Protein AF-A0A933AG34-F1 (afdb_monomer_lite)

Foldseek 3Di:
DVVVVVVVVVVVVVVVVVVVVVVPQPPCCVVCNPQSVNDDPVLQVVLCVVPVDGPVRDHSVSSSVSVSVVVVVVVVVVVVVVVVVVVVVVVVVVVVVVVVVVVVVVVVVVVVVVVVVVVVVVVVVVVVVVVVVVVVVVVVVVVVVVVVVVVVVD

Structure (mmCIF, N/CA/C/O backbone):
data_AF-A0A933AG34-F1
#
_entry.id   AF-A0A933AG34-F1
#
loop_
_atom_site.group_PDB
_atom_site.id
_atom_site.type_symbol
_atom_site.label_atom_id
_atom_site.label_alt_id
_atom_site.label_comp_id
_atom_site.label_asym_id
_atom_site.label_entity_id
_atom_site.label_seq_id
_atom_site.pdbx_PDB_ins_code
_atom_site.Cartn_x
_atom_site.Cartn_y
_atom_site.Cartn_z
_atom_site.occupancy
_atom_site.B_iso_or_equiv
_atom_site.auth_seq_id
_atom_site.auth_comp_id
_atom_site.auth_asym_id
_atom_site.auth_atom_id
_atom_site.pdbx_PDB_model_num
ATOM 1 N N . MET A 1 1 ? 44.428 -18.012 3.277 1.00 59.66 1 MET A N 1
ATOM 2 C CA . MET A 1 1 ? 44.130 -18.470 1.897 1.00 59.66 1 MET A CA 1
ATOM 3 C C . MET A 1 1 ? 42.634 -18.614 1.609 1.00 59.66 1 MET A C 1
ATOM 5 O O . MET A 1 1 ? 42.194 -18.076 0.605 1.00 59.66 1 MET A O 1
ATOM 9 N N . LYS A 1 2 ? 41.823 -19.241 2.480 1.00 63.69 2 LYS A N 1
ATOM 10 C CA . LYS A 1 2 ? 40.366 -19.398 2.255 1.00 63.69 2 LYS A CA 1
ATOM 11 C C . LYS A 1 2 ? 39.614 -18.065 2.075 1.00 63.69 2 LYS A C 1
ATOM 13 O O . LYS A 1 2 ? 38.819 -17.939 1.156 1.00 63.69 2 LYS A O 1
ATOM 18 N N . ASN A 1 3 ? 39.934 -17.042 2.871 1.00 70.50 3 ASN A N 1
ATOM 19 C CA . ASN A 1 3 ? 39.249 -15.740 2.799 1.00 70.50 3 ASN A CA 1
ATOM 20 C C . ASN A 1 3 ? 39.530 -14.973 1.495 1.00 70.50 3 ASN A C 1
ATOM 22 O O . ASN A 1 3 ? 38.641 -14.299 0.991 1.00 70.50 3 ASN A O 1
ATOM 26 N N . MET A 1 4 ? 40.723 -15.120 0.907 1.00 75.81 4 MET A N 1
ATOM 27 C CA . MET A 1 4 ? 41.023 -14.516 -0.398 1.00 75.81 4 MET A CA 1
ATOM 28 C C . MET A 1 4 ? 40.289 -15.221 -1.543 1.00 75.81 4 MET A C 1
ATOM 30 O O . MET A 1 4 ? 39.854 -14.554 -2.475 1.00 75.81 4 MET A O 1
ATOM 34 N N . LEU A 1 5 ? 40.079 -16.539 -1.444 1.00 83.56 5 LEU A N 1
ATOM 35 C CA . LEU A 1 5 ? 39.285 -17.291 -2.417 1.00 83.56 5 LEU A CA 1
ATOM 36 C C . LEU A 1 5 ? 37.819 -16.823 -2.424 1.00 83.56 5 LEU A C 1
ATOM 38 O O . LEU A 1 5 ? 37.251 -16.625 -3.491 1.00 83.56 5 LEU A O 1
ATOM 42 N N . TYR A 1 6 ? 37.222 -16.586 -1.249 1.00 84.44 6 TYR A N 1
ATOM 43 C CA . TYR A 1 6 ? 35.843 -16.087 -1.156 1.00 84.44 6 TYR A CA 1
ATOM 44 C C . TYR A 1 6 ? 35.681 -14.676 -1.722 1.00 84.44 6 TYR A C 1
ATOM 46 O O . TYR A 1 6 ? 34.717 -14.421 -2.437 1.00 84.44 6 TYR A O 1
ATOM 54 N N . VAL A 1 7 ? 36.633 -13.777 -1.454 1.00 84.19 7 VAL A N 1
ATOM 55 C CA . VAL A 1 7 ? 36.620 -12.425 -2.032 1.00 84.19 7 VAL A CA 1
ATOM 56 C C . VAL A 1 7 ? 36.747 -12.493 -3.556 1.00 84.19 7 VAL A C 1
ATOM 58 O O . VAL A 1 7 ? 35.998 -11.824 -4.260 1.00 84.19 7 VAL A O 1
ATOM 61 N N . PHE A 1 8 ? 37.625 -13.354 -4.077 1.00 87.00 8 PHE A N 1
ATOM 62 C CA . PHE A 1 8 ? 37.793 -13.528 -5.519 1.00 87.00 8 PHE A CA 1
ATOM 63 C C . PHE A 1 8 ? 36.536 -14.104 -6.190 1.00 87.00 8 PHE A C 1
ATOM 65 O O . PHE A 1 8 ? 36.104 -13.601 -7.224 1.00 87.00 8 PHE A O 1
ATOM 72 N N . LEU A 1 9 ? 35.900 -15.108 -5.576 1.00 86.81 9 LEU A N 1
ATOM 73 C CA . LEU A 1 9 ? 34.642 -15.683 -6.064 1.00 86.81 9 LEU A CA 1
ATOM 74 C C . LEU A 1 9 ? 33.487 -14.677 -6.016 1.00 86.81 9 LEU A C 1
ATOM 76 O O . LEU A 1 9 ? 32.676 -14.644 -6.937 1.00 86.81 9 LEU A O 1
ATOM 80 N N . PHE A 1 10 ? 33.425 -13.838 -4.981 1.00 86.75 10 PHE A N 1
ATOM 81 C CA . PHE A 1 10 ? 32.414 -12.788 -4.875 1.00 86.75 10 PHE A CA 1
ATOM 82 C C . PHE A 1 10 ? 32.585 -11.728 -5.968 1.00 86.75 10 PHE A C 1
ATOM 84 O O . PHE A 1 10 ? 31.616 -11.366 -6.631 1.00 86.75 10 PHE A O 1
ATOM 91 N N . ILE A 1 11 ? 33.821 -11.281 -6.205 1.00 87.75 11 ILE A N 1
ATOM 92 C CA . ILE A 1 11 ? 34.137 -10.332 -7.278 1.00 87.75 11 ILE A CA 1
ATOM 93 C C . ILE A 1 11 ? 33.800 -10.942 -8.644 1.00 87.75 11 ILE A C 1
ATOM 95 O O . ILE A 1 11 ? 33.147 -10.295 -9.459 1.00 87.75 11 ILE A O 1
ATOM 99 N N . LEU A 1 12 ? 34.171 -12.203 -8.883 1.00 88.12 12 LEU A N 1
ATOM 100 C CA . LEU A 1 12 ? 33.858 -12.902 -10.130 1.00 88.12 12 LEU A 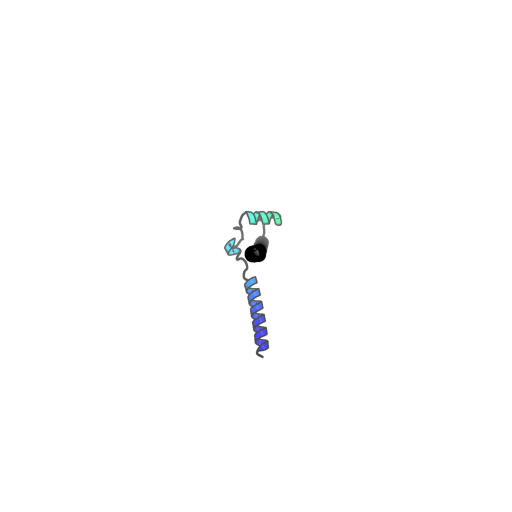CA 1
ATOM 101 C C . LEU A 1 12 ? 32.343 -13.027 -10.351 1.00 88.12 12 LEU A C 1
ATOM 103 O O . LEU A 1 12 ? 31.857 -12.745 -11.443 1.00 88.12 12 LEU A O 1
ATOM 107 N N . ALA A 1 13 ? 31.587 -13.396 -9.314 1.00 85.94 13 ALA A N 1
ATOM 108 C CA . ALA A 1 13 ? 30.131 -13.488 -9.384 1.00 85.94 13 ALA A CA 1
ATOM 109 C C . ALA A 1 13 ? 29.479 -12.123 -9.658 1.00 85.94 13 ALA A C 1
ATOM 111 O O . ALA A 1 13 ? 28.534 -12.043 -10.441 1.00 85.94 13 ALA A O 1
ATOM 112 N N . PHE A 1 14 ? 30.011 -11.054 -9.061 1.00 84.88 14 PHE A N 1
ATOM 113 C CA . PHE A 1 14 ? 29.557 -9.684 -9.288 1.00 84.88 14 PHE A CA 1
ATOM 114 C C . PHE A 1 14 ? 29.821 -9.215 -10.728 1.00 84.88 14 PHE A C 1
ATOM 116 O O . PHE A 1 14 ? 28.944 -8.635 -11.363 1.00 84.88 14 PHE A O 1
ATOM 123 N N . PHE A 1 15 ? 30.988 -9.522 -11.298 1.00 83.62 15 PHE A N 1
ATOM 124 C CA . PHE A 1 15 ? 31.250 -9.226 -12.709 1.00 83.62 15 PHE A CA 1
ATOM 125 C C . PHE A 1 15 ? 30.391 -10.077 -13.651 1.00 83.62 15 PHE A C 1
ATOM 127 O O . PHE A 1 15 ? 29.881 -9.548 -14.636 1.00 83.62 15 PHE A O 1
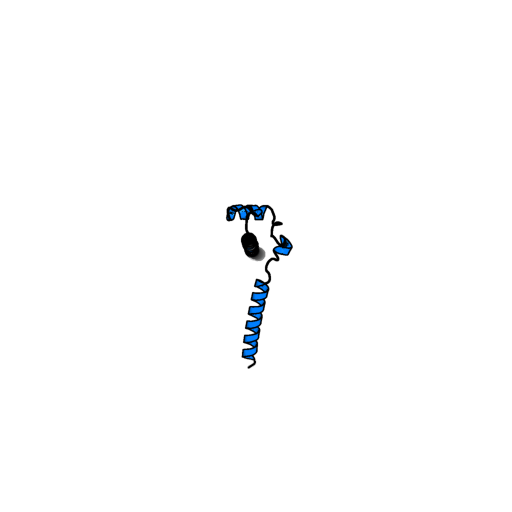ATOM 134 N N . CYS A 1 16 ? 30.161 -11.357 -13.341 1.00 81.44 16 CYS A N 1
ATOM 135 C CA . CYS A 1 16 ? 29.264 -12.211 -14.121 1.00 81.44 16 CYS A CA 1
ATOM 136 C C . CYS A 1 16 ? 27.812 -11.713 -14.100 1.00 81.44 16 CYS A C 1
ATOM 138 O O . CYS A 1 16 ? 27.147 -11.779 -15.131 1.00 81.44 16 CYS A O 1
ATOM 140 N N . SER A 1 17 ? 27.311 -11.192 -12.974 1.00 74.81 17 SER A N 1
ATOM 141 C CA . SER A 1 17 ? 25.949 -10.649 -12.902 1.00 74.81 17 SER A CA 1
ATOM 142 C C . SER A 1 17 ? 25.811 -9.326 -13.655 1.00 74.81 17 SER A C 1
ATOM 144 O O . SER A 1 17 ? 24.835 -9.152 -14.383 1.00 74.81 17 SER A O 1
ATOM 146 N N . ILE A 1 18 ? 26.810 -8.437 -13.580 1.00 76.62 18 ILE A N 1
ATOM 147 C CA . ILE A 1 18 ? 26.859 -7.218 -14.405 1.00 76.62 18 ILE A CA 1
ATOM 148 C C . ILE A 1 18 ? 26.910 -7.582 -15.889 1.00 76.62 18 ILE A C 1
ATOM 150 O O . ILE A 1 18 ? 26.192 -6.985 -16.686 1.00 76.62 18 ILE A O 1
ATOM 154 N N . PHE A 1 19 ? 27.720 -8.573 -16.271 1.00 66.31 19 PHE A N 1
ATOM 155 C CA . PHE A 1 19 ? 27.829 -9.005 -17.663 1.00 66.31 19 PHE A CA 1
ATOM 156 C C . PHE A 1 19 ? 26.543 -9.677 -18.153 1.00 66.31 19 PHE A C 1
ATOM 158 O O . PHE A 1 19 ? 26.121 -9.413 -19.271 1.00 66.31 19 PHE A O 1
ATOM 165 N N . ALA A 1 20 ? 25.874 -10.480 -17.320 1.00 65.88 20 ALA A N 1
ATOM 166 C CA . ALA A 1 20 ? 24.576 -11.074 -17.640 1.00 65.88 20 ALA A CA 1
ATOM 167 C C . ALA A 1 20 ? 23.478 -10.010 -17.803 1.00 65.88 20 ALA A C 1
ATOM 169 O O . ALA A 1 20 ? 22.675 -10.096 -18.729 1.00 65.88 20 ALA A O 1
ATOM 170 N N . PHE A 1 21 ? 23.482 -8.976 -16.959 1.00 61.50 21 PHE A N 1
ATOM 171 C CA . PHE A 1 21 ? 22.568 -7.840 -17.077 1.00 61.50 21 PHE A CA 1
ATOM 172 C C . PHE A 1 21 ? 22.880 -6.980 -18.313 1.00 61.50 21 PHE A C 1
ATOM 174 O O . PHE A 1 21 ? 21.979 -6.579 -19.041 1.00 61.50 21 PHE A O 1
ATOM 181 N N . ALA A 1 22 ? 24.162 -6.766 -18.622 1.00 59.75 22 ALA A N 1
ATOM 182 C CA . ALA A 1 22 ? 24.595 -6.083 -19.841 1.00 59.75 22 ALA A CA 1
ATOM 183 C C . ALA A 1 22 ? 24.335 -6.909 -21.117 1.00 59.75 22 ALA A C 1
ATOM 185 O O . ALA A 1 22 ? 24.170 -6.336 -22.195 1.00 59.75 22 ALA A O 1
ATOM 186 N N . ALA A 1 23 ? 24.304 -8.241 -21.000 1.00 56.56 23 ALA A N 1
ATOM 187 C CA . ALA A 1 23 ? 24.000 -9.190 -22.068 1.00 56.56 23 ALA A CA 1
ATOM 188 C C . ALA A 1 23 ? 22.494 -9.441 -22.244 1.00 56.56 23 ALA A C 1
ATOM 190 O O . ALA A 1 23 ? 22.096 -9.925 -23.302 1.00 56.56 23 ALA A O 1
ATOM 191 N N . GLN A 1 24 ? 21.642 -9.031 -21.295 1.00 57.28 24 GLN A N 1
ATOM 192 C CA . GLN A 1 24 ? 20.198 -8.837 -21.497 1.00 57.28 24 GLN A CA 1
ATOM 193 C C . GLN A 1 24 ? 19.922 -7.620 -22.399 1.00 57.28 24 GLN A C 1
ATOM 195 O O . GLN A 1 24 ? 19.030 -6.807 -22.156 1.00 57.28 24 GLN A O 1
ATOM 200 N N . ARG A 1 25 ? 20.686 -7.483 -23.485 1.00 57.00 25 ARG A N 1
ATOM 201 C CA . ARG A 1 25 ? 20.311 -6.579 -24.558 1.00 57.00 25 ARG A CA 1
ATOM 202 C C . ARG A 1 25 ? 19.029 -7.118 -25.162 1.00 57.00 25 ARG A C 1
ATOM 204 O O . ARG A 1 25 ? 18.945 -8.298 -25.502 1.00 57.00 25 ARG A O 1
ATOM 211 N N . VAL A 1 26 ? 18.034 -6.246 -25.274 1.00 61.81 26 VAL A N 1
ATOM 212 C CA . VAL A 1 26 ? 16.861 -6.508 -26.102 1.00 61.81 26 VAL A CA 1
ATOM 213 C C . VAL A 1 26 ? 17.395 -6.936 -27.463 1.00 61.81 26 VAL A C 1
ATOM 215 O O . VAL A 1 26 ? 18.185 -6.215 -28.074 1.00 61.81 26 VAL A O 1
ATOM 218 N N . ASP A 1 27 ? 17.038 -8.141 -27.894 1.00 69.94 27 ASP A N 1
ATOM 219 C CA . ASP A 1 27 ? 17.488 -8.694 -29.166 1.00 69.94 27 ASP A CA 1
ATOM 220 C C . ASP A 1 27 ? 16.701 -8.004 -30.290 1.00 69.94 27 ASP A C 1
ATOM 222 O O . ASP A 1 27 ? 15.750 -8.538 -30.868 1.00 69.94 27 ASP A O 1
ATOM 226 N N . LEU A 1 28 ? 17.048 -6.735 -30.523 1.00 70.25 28 LEU A N 1
ATOM 227 C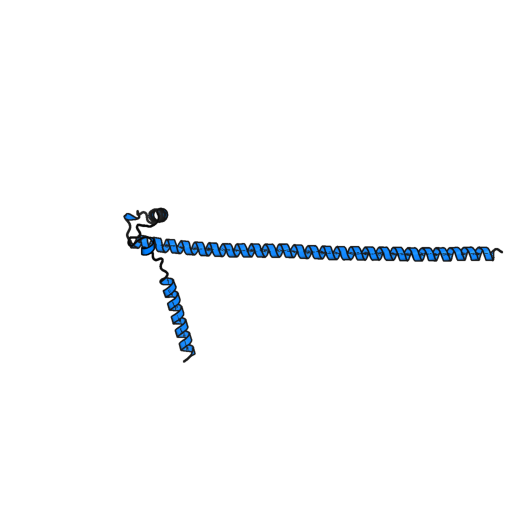 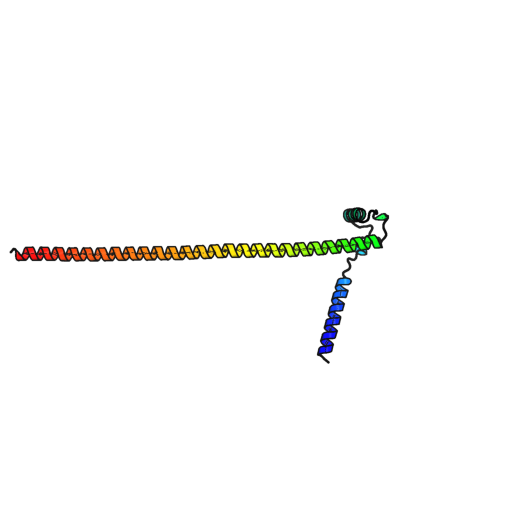CA . LEU A 1 28 ? 16.339 -5.808 -31.400 1.00 70.25 28 LEU A CA 1
ATOM 228 C C . LEU A 1 28 ? 16.267 -6.338 -32.833 1.00 70.25 28 LEU A C 1
ATOM 230 O O . LEU A 1 28 ? 15.317 -6.038 -33.551 1.00 70.25 28 LEU A O 1
ATOM 234 N N . GLU A 1 29 ? 17.235 -7.156 -33.251 1.00 72.69 29 GLU A N 1
ATOM 235 C CA . GLU A 1 29 ? 17.237 -7.783 -34.572 1.00 72.69 29 GLU A CA 1
ATOM 236 C C . GLU A 1 29 ? 16.200 -8.899 -34.695 1.00 72.69 29 GLU A C 1
ATOM 238 O O . GLU A 1 29 ? 15.590 -9.061 -35.756 1.00 72.69 29 GLU A O 1
ATOM 243 N N . LYS A 1 30 ? 15.964 -9.646 -33.613 1.00 74.94 30 LYS A N 1
ATOM 244 C CA . LYS A 1 30 ? 14.920 -10.670 -33.553 1.00 74.94 30 LYS A CA 1
ATOM 245 C C . LYS A 1 30 ? 13.526 -10.043 -33.542 1.00 74.94 30 LYS A C 1
ATOM 247 O O . LYS A 1 30 ? 12.612 -10.585 -34.160 1.00 74.94 30 LYS A O 1
ATOM 252 N N . GLU A 1 31 ? 13.376 -8.898 -32.881 1.00 73.44 31 GLU A N 1
ATOM 253 C CA . GLU A 1 31 ? 12.088 -8.216 -32.702 1.00 73.44 31 GLU A CA 1
ATOM 254 C C . GLU A 1 31 ? 11.730 -7.295 -33.886 1.00 73.44 31 GLU A C 1
ATOM 256 O O . GLU A 1 31 ? 10.607 -7.335 -34.390 1.00 73.44 31 GLU A O 1
ATOM 261 N N . HIS A 1 32 ? 12.697 -6.530 -34.410 1.00 78.06 32 HIS A N 1
ATOM 262 C CA . HIS A 1 32 ? 12.483 -5.501 -35.445 1.00 78.06 32 HIS A CA 1
ATOM 263 C C . HIS A 1 32 ? 13.184 -5.798 -36.784 1.00 78.06 32 HIS A C 1
ATOM 265 O O . HIS A 1 32 ? 13.106 -5.009 -37.733 1.00 78.06 32 HIS A O 1
ATOM 271 N N . GLY A 1 33 ? 13.825 -6.964 -36.902 1.00 76.56 33 GLY A N 1
ATOM 272 C CA . GLY A 1 33 ? 14.577 -7.399 -38.080 1.00 76.56 33 GLY A CA 1
ATOM 273 C C . GLY A 1 33 ? 15.997 -6.824 -38.141 1.00 76.56 33 GLY A C 1
ATOM 274 O O . GLY A 1 33 ? 16.300 -5.811 -37.522 1.00 76.56 33 GLY A O 1
ATOM 275 N N . LYS A 1 34 ? 16.864 -7.421 -38.974 1.00 76.38 34 LYS A N 1
ATOM 276 C CA . LYS A 1 34 ? 18.292 -7.044 -39.115 1.00 76.38 34 LYS A CA 1
ATOM 277 C C . LYS A 1 34 ? 18.552 -5.564 -39.429 1.00 76.38 34 LYS A C 1
ATOM 279 O O . LYS A 1 34 ? 19.627 -5.059 -39.154 1.00 76.38 34 LYS A O 1
ATOM 284 N N . LYS A 1 35 ? 17.590 -4.872 -40.046 1.00 76.94 35 LYS A N 1
ATOM 285 C CA . LYS A 1 35 ? 17.686 -3.437 -40.365 1.00 76.94 35 LYS A CA 1
ATOM 286 C C . LYS A 1 35 ? 16.874 -2.544 -39.424 1.00 76.94 35 LYS A C 1
ATOM 288 O O . LYS A 1 35 ? 16.946 -1.327 -39.565 1.00 76.94 35 LYS A O 1
ATOM 293 N N . LEU A 1 36 ? 16.126 -3.129 -38.484 1.00 83.31 36 LEU A N 1
ATOM 294 C CA . LEU A 1 36 ? 15.187 -2.451 -37.580 1.00 83.31 36 LEU A CA 1
ATOM 295 C C . LEU A 1 36 ? 14.004 -1.773 -38.301 1.00 83.31 36 LEU A C 1
ATOM 297 O O . LEU A 1 36 ? 13.316 -0.923 -37.744 1.00 83.31 36 LEU A O 1
ATOM 301 N N . ASP A 1 37 ? 13.730 -2.141 -39.555 1.00 81.44 37 ASP A N 1
ATOM 302 C CA . ASP A 1 37 ? 12.663 -1.532 -40.362 1.00 81.44 37 ASP A CA 1
ATOM 303 C C . ASP A 1 37 ? 11.255 -2.002 -39.952 1.00 81.44 37 ASP A C 1
ATOM 305 O O . ASP A 1 37 ? 10.264 -1.360 -40.305 1.00 81.44 37 ASP A O 1
ATOM 309 N N . LYS A 1 38 ? 11.148 -3.092 -39.174 1.00 85.44 38 LYS A N 1
ATOM 310 C CA . LYS A 1 38 ? 9.862 -3.600 -38.666 1.00 85.44 38 LYS A CA 1
ATOM 311 C C . LYS A 1 38 ? 9.382 -2.888 -37.399 1.00 85.44 38 LYS A C 1
ATOM 313 O O . LYS A 1 38 ? 8.348 -3.273 -36.857 1.00 85.44 38 LYS A O 1
ATOM 318 N N . ALA A 1 39 ? 10.083 -1.842 -36.956 1.00 86.50 39 ALA A N 1
ATOM 319 C CA . ALA A 1 39 ? 9.652 -1.043 -35.820 1.00 86.50 39 ALA A CA 1
ATOM 320 C C . ALA A 1 39 ? 8.198 -0.548 -36.003 1.00 86.50 39 ALA A C 1
ATOM 322 O O . ALA A 1 39 ? 7.815 -0.102 -37.096 1.00 86.50 39 ALA A O 1
ATOM 323 N N . PRO A 1 40 ? 7.356 -0.594 -34.957 1.00 89.69 40 PRO A N 1
ATOM 324 C CA . PRO A 1 40 ? 6.002 -0.059 -35.010 1.00 89.69 40 PRO A CA 1
ATOM 325 C C . PRO A 1 40 ? 5.970 1.409 -35.450 1.00 89.69 40 PRO A C 1
ATOM 327 O O . PRO A 1 40 ? 6.886 2.180 -35.160 1.00 89.69 40 PRO A O 1
ATOM 330 N N . PHE A 1 41 ? 4.893 1.821 -36.126 1.00 91.00 41 PHE A N 1
ATOM 331 C CA . PHE A 1 41 ? 4.743 3.195 -36.624 1.00 91.00 41 PHE A CA 1
ATOM 332 C C . PHE A 1 41 ? 4.961 4.248 -35.529 1.00 91.00 41 PHE A C 1
ATOM 334 O O . PHE A 1 41 ? 5.673 5.219 -35.756 1.00 91.00 41 PHE A O 1
ATOM 341 N N . TYR A 1 42 ? 4.431 4.031 -34.321 1.00 90.88 42 TYR A N 1
ATOM 342 C CA . TYR A 1 42 ? 4.576 4.990 -33.223 1.00 90.88 42 TYR A CA 1
ATOM 343 C C . TYR A 1 42 ? 6.041 5.218 -32.814 1.00 90.88 42 TYR A C 1
ATOM 345 O O . TYR A 1 42 ? 6.411 6.346 -32.491 1.00 90.88 42 TYR A O 1
ATOM 353 N N . MET A 1 43 ? 6.880 4.174 -32.841 1.00 90.69 43 MET A N 1
ATOM 354 C CA . MET A 1 43 ? 8.305 4.290 -32.515 1.00 90.69 43 MET A CA 1
ATOM 355 C C . MET A 1 43 ? 9.021 5.092 -33.594 1.00 90.69 43 MET A C 1
ATOM 357 O O . MET A 1 43 ? 9.790 5.995 -33.282 1.00 90.69 43 MET A O 1
ATOM 361 N N . ARG A 1 44 ? 8.710 4.810 -34.864 1.00 91.31 44 ARG A N 1
ATOM 362 C CA . ARG A 1 44 ? 9.263 5.534 -36.015 1.00 91.31 44 ARG A CA 1
ATOM 363 C C . ARG A 1 44 ? 8.852 7.004 -36.020 1.00 91.31 44 ARG A C 1
ATOM 365 O O . ARG A 1 44 ? 9.684 7.871 -36.259 1.00 91.31 44 ARG A O 1
ATOM 372 N N . TYR A 1 45 ? 7.593 7.279 -35.692 1.00 93.31 45 TYR A N 1
ATOM 373 C CA . TYR A 1 45 ? 7.060 8.630 -35.55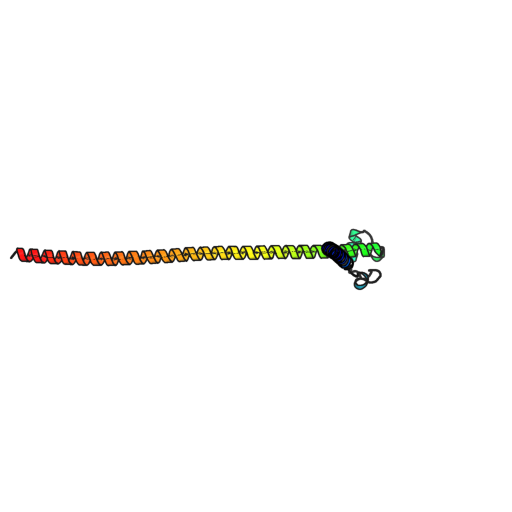6 1.00 93.31 45 TYR A CA 1
ATOM 374 C C . TYR A 1 45 ? 7.735 9.397 -34.412 1.00 93.31 45 TYR A C 1
ATOM 376 O O . TYR A 1 45 ? 8.174 10.531 -34.598 1.00 93.31 45 TYR A O 1
ATOM 384 N N . LYS A 1 46 ? 7.880 8.772 -33.233 1.00 92.06 46 LYS A N 1
ATOM 385 C CA . LYS A 1 46 ? 8.634 9.365 -32.118 1.00 92.06 46 LYS A CA 1
ATOM 386 C C . LYS A 1 46 ? 10.080 9.627 -32.528 1.00 92.06 46 LYS A C 1
ATOM 388 O O . LYS A 1 46 ? 10.546 10.736 -32.326 1.00 92.06 46 LYS A O 1
ATOM 393 N N . PHE A 1 47 ? 10.756 8.666 -33.152 1.00 94.06 47 PHE A N 1
ATOM 394 C CA . PHE A 1 47 ? 12.121 8.837 -33.647 1.00 94.06 47 PHE A CA 1
ATOM 395 C C . PHE A 1 47 ? 12.255 10.043 -34.576 1.00 94.06 47 PHE A C 1
ATOM 397 O O . PHE A 1 47 ? 13.137 10.873 -34.366 1.00 94.06 47 PHE A O 1
ATOM 404 N N . GLN A 1 48 ? 11.362 10.176 -35.560 1.00 94.00 48 GLN A N 1
ATOM 405 C CA . GLN A 1 48 ? 11.347 11.312 -36.480 1.00 94.00 48 GLN A CA 1
ATOM 406 C C . GLN A 1 48 ? 11.146 12.631 -35.728 1.00 94.00 48 GLN A C 1
ATOM 408 O O . GLN A 1 48 ? 11.869 13.593 -35.968 1.00 94.00 48 GLN A O 1
ATOM 413 N N . LYS A 1 49 ? 10.224 12.668 -34.760 1.00 94.06 49 LYS A N 1
ATOM 414 C CA . LYS A 1 49 ? 9.990 13.851 -33.925 1.00 94.06 49 LYS A CA 1
ATOM 415 C C . LYS A 1 49 ? 11.212 14.227 -33.078 1.00 94.06 49 LYS A C 1
ATOM 417 O O . LYS A 1 49 ? 11.476 15.411 -32.905 1.00 94.06 49 LYS A O 1
ATOM 422 N N . THR A 1 50 ? 11.943 13.247 -32.547 1.00 90.50 50 THR A N 1
ATOM 423 C CA . THR A 1 50 ? 13.107 13.492 -31.680 1.00 90.50 50 THR A CA 1
ATOM 424 C C . THR A 1 50 ? 14.365 13.843 -32.473 1.00 90.50 50 THR A C 1
ATOM 426 O O . THR A 1 50 ? 15.157 14.668 -32.036 1.00 90.50 50 THR A O 1
ATOM 429 N N . THR A 1 51 ? 14.571 13.205 -33.626 1.00 88.56 51 THR A N 1
ATOM 430 C CA . THR A 1 51 ? 15.821 13.300 -34.403 1.00 88.56 51 THR A CA 1
ATOM 431 C C . THR A 1 51 ? 15.715 14.190 -35.640 1.00 88.56 51 THR A C 1
ATOM 433 O O . THR A 1 51 ? 16.730 14.479 -36.271 1.00 88.56 51 THR A O 1
ATOM 436 N N . GLY A 1 52 ? 14.501 14.589 -36.030 1.00 91.56 52 GLY A N 1
ATOM 437 C CA . GLY A 1 52 ? 14.230 15.352 -37.250 1.00 91.56 52 GLY A CA 1
ATOM 438 C C . GLY A 1 52 ? 14.474 14.576 -38.548 1.00 91.56 52 GLY A C 1
ATOM 439 O O . GLY A 1 52 ? 14.445 15.171 -39.619 1.00 91.56 52 GLY A O 1
ATOM 440 N N . THR A 1 53 ? 14.752 13.269 -38.473 1.00 91.44 53 THR A N 1
ATOM 441 C CA . THR A 1 53 ? 15.058 12.424 -39.635 1.00 91.44 53 THR A CA 1
ATOM 442 C C . THR A 1 53 ? 14.060 11.281 -39.740 1.00 91.44 53 THR A C 1
ATOM 444 O O . THR A 1 53 ? 13.772 10.595 -38.760 1.00 91.44 53 THR A O 1
ATOM 447 N N . ASP A 1 54 ? 13.577 11.025 -40.949 1.00 90.81 54 ASP A N 1
ATOM 448 C CA . ASP A 1 54 ? 12.691 9.900 -41.222 1.00 90.81 54 ASP A CA 1
ATOM 449 C C . ASP A 1 54 ? 13.409 8.559 -41.026 1.00 90.81 54 ASP A C 1
ATOM 451 O O . ASP A 1 54 ? 14.566 8.372 -41.408 1.00 90.81 54 ASP A O 1
ATOM 455 N N . TRP A 1 55 ? 12.687 7.583 -40.475 1.00 89.25 55 TRP A N 1
ATOM 456 C CA . TRP A 1 55 ? 13.209 6.245 -40.180 1.00 89.25 55 TRP A CA 1
ATOM 457 C C . TRP A 1 55 ? 13.961 5.562 -41.342 1.00 89.25 55 TRP A C 1
ATOM 459 O O . TRP A 1 55 ? 15.074 5.083 -41.105 1.00 89.25 55 TRP A O 1
ATOM 469 N N . PRO A 1 56 ? 13.434 5.496 -42.585 1.00 89.50 56 PRO A N 1
ATOM 470 C CA . PRO A 1 56 ? 14.144 4.868 -43.705 1.00 89.50 56 PRO A CA 1
ATOM 471 C C . PRO A 1 56 ? 15.393 5.637 -44.159 1.00 89.50 56 PRO A C 1
ATOM 473 O O . PRO A 1 56 ? 16.267 5.047 -44.787 1.00 89.50 56 PRO A O 1
ATOM 476 N N . HIS A 1 57 ? 15.495 6.928 -43.834 1.00 90.81 57 HIS A N 1
ATOM 477 C CA . HIS A 1 57 ? 16.621 7.793 -44.203 1.00 90.81 57 HIS A CA 1
ATOM 478 C C . HIS A 1 57 ? 17.677 7.908 -43.095 1.00 90.81 57 HIS A C 1
ATOM 480 O O . HIS A 1 57 ? 18.666 8.625 -43.237 1.00 90.81 57 HIS A O 1
ATOM 486 N N . SER A 1 58 ? 17.483 7.194 -41.987 1.00 90.94 58 SER A N 1
ATOM 487 C CA . SER A 1 58 ? 18.402 7.170 -40.853 1.00 90.94 58 SER A CA 1
ATOM 488 C C . SER A 1 58 ? 19.340 5.959 -40.883 1.00 90.94 58 SER A C 1
ATOM 490 O O . SER A 1 58 ? 19.080 4.952 -41.542 1.00 90.94 58 SER A O 1
ATOM 492 N N . THR A 1 59 ? 20.454 6.048 -40.155 1.00 91.69 59 THR A N 1
ATOM 493 C CA . THR A 1 59 ? 21.427 4.953 -40.058 1.00 91.69 59 THR A CA 1
ATOM 494 C C . THR A 1 59 ? 20.957 3.874 -39.081 1.00 91.69 59 THR A C 1
ATOM 496 O O . THR A 1 59 ? 20.230 4.154 -38.126 1.00 91.69 59 THR A O 1
ATOM 499 N N . TYR A 1 60 ? 21.410 2.631 -39.284 1.00 88.19 60 TYR A N 1
ATOM 500 C CA . TYR A 1 60 ? 21.126 1.521 -38.366 1.00 88.19 60 TYR A CA 1
ATOM 501 C C . TYR A 1 60 ? 21.515 1.863 -36.921 1.00 88.19 60 TYR A C 1
ATOM 503 O O . TYR A 1 60 ? 20.691 1.699 -36.029 1.00 88.19 60 TYR A O 1
ATOM 511 N N . GLU A 1 61 ? 22.706 2.430 -36.706 1.00 87.00 61 GLU A N 1
ATOM 512 C CA . GLU A 1 61 ? 23.184 2.819 -35.371 1.00 87.00 61 GLU A CA 1
ATOM 513 C C . GLU A 1 61 ? 22.255 3.824 -34.679 1.00 87.00 61 GLU A C 1
ATOM 515 O O . GLU A 1 61 ? 21.947 3.671 -33.500 1.00 87.00 61 GLU A O 1
ATOM 520 N N . ARG A 1 62 ? 21.729 4.817 -35.414 1.00 88.62 62 ARG A N 1
ATOM 521 C CA . ARG A 1 62 ? 20.774 5.787 -34.851 1.00 88.62 62 ARG A CA 1
ATOM 522 C C . ARG A 1 62 ? 19.461 5.124 -34.448 1.00 88.62 62 ARG A C 1
ATOM 524 O O . ARG A 1 62 ? 18.919 5.433 -33.390 1.00 88.62 62 ARG A O 1
ATOM 531 N N . ARG A 1 63 ? 18.955 4.211 -35.280 1.00 90.06 63 ARG A N 1
ATOM 532 C CA . ARG A 1 63 ? 17.726 3.456 -34.990 1.00 90.06 63 ARG A CA 1
ATOM 533 C C . ARG A 1 63 ? 17.912 2.527 -33.799 1.00 90.06 63 ARG A C 1
ATOM 535 O O . ARG A 1 63 ? 17.039 2.462 -32.940 1.00 90.06 63 ARG A O 1
ATOM 542 N N . LYS A 1 64 ? 19.060 1.852 -33.728 1.00 89.12 64 LYS A N 1
ATOM 543 C CA . LYS A 1 64 ? 19.427 0.963 -32.628 1.00 89.12 64 LYS A CA 1
ATOM 544 C C . LYS A 1 64 ? 19.516 1.723 -31.310 1.00 89.12 64 LYS A C 1
ATOM 546 O O . LYS A 1 64 ? 18.813 1.352 -30.380 1.00 89.12 64 LYS A O 1
ATOM 551 N N . ALA A 1 65 ? 20.289 2.807 -31.262 1.00 88.19 65 ALA A N 1
ATOM 552 C CA . ALA A 1 65 ? 20.439 3.626 -30.059 1.00 88.19 65 ALA A CA 1
ATOM 553 C C . ALA A 1 65 ? 19.087 4.156 -29.556 1.00 88.19 65 ALA A C 1
ATOM 555 O O . ALA A 1 65 ? 18.778 4.044 -28.375 1.00 88.19 65 ALA A O 1
ATOM 556 N N . PHE A 1 66 ? 18.232 4.648 -30.462 1.00 91.06 66 PHE A N 1
ATOM 557 C CA . PHE A 1 66 ? 16.891 5.099 -30.089 1.00 91.06 66 PHE A CA 1
ATOM 558 C C . PHE A 1 66 ? 16.029 3.980 -29.498 1.00 91.06 66 PHE A C 1
ATOM 560 O O . PHE A 1 66 ? 15.319 4.212 -28.523 1.00 91.06 66 PHE A O 1
ATOM 567 N N . LEU A 1 67 ? 16.053 2.780 -30.086 1.00 89.31 67 LEU A N 1
ATOM 568 C CA . LEU A 1 67 ? 15.284 1.653 -29.560 1.00 89.31 67 LEU A CA 1
ATOM 569 C C . LEU A 1 67 ? 15.832 1.185 -28.209 1.00 89.31 67 LEU A C 1
ATOM 571 O O . LEU A 1 67 ? 15.040 0.947 -27.303 1.00 89.31 67 LEU A O 1
ATOM 575 N N . GLU A 1 68 ? 17.155 1.094 -28.047 1.00 87.88 68 GLU A N 1
ATOM 576 C CA . GLU A 1 68 ? 17.784 0.767 -26.759 1.00 87.88 68 GLU A CA 1
ATOM 577 C C . GLU A 1 68 ? 17.335 1.759 -25.668 1.00 87.88 68 GLU A C 1
ATOM 579 O O . GLU A 1 68 ? 16.841 1.334 -24.620 1.00 87.88 68 GLU A O 1
ATOM 584 N N . ASP A 1 69 ? 17.383 3.066 -25.948 1.00 87.88 69 ASP A N 1
ATOM 585 C CA . ASP A 1 69 ? 16.911 4.106 -25.026 1.00 87.88 69 ASP A CA 1
ATOM 586 C C . ASP A 1 69 ? 15.404 4.019 -24.762 1.00 87.88 69 ASP A C 1
ATOM 588 O O . ASP A 1 69 ? 14.958 4.171 -23.623 1.00 87.88 69 ASP A O 1
ATOM 592 N N . TRP A 1 70 ? 14.606 3.742 -25.794 1.00 87.88 70 TRP A N 1
ATOM 593 C CA . TRP A 1 70 ? 13.158 3.595 -25.673 1.00 87.88 70 TRP A CA 1
ATOM 594 C C . TRP A 1 70 ? 12.783 2.468 -24.709 1.00 87.88 70 TRP A C 1
ATOM 596 O O . TRP A 1 70 ? 11.957 2.653 -23.813 1.00 87.88 70 TRP A O 1
ATOM 606 N N . TYR A 1 71 ? 13.385 1.291 -24.883 1.00 85.31 71 TYR A N 1
ATOM 607 C CA . TYR A 1 71 ? 13.131 0.148 -24.010 1.00 85.31 71 TYR A CA 1
ATOM 608 C C . TYR A 1 71 ? 13.678 0.385 -22.601 1.00 85.31 71 TYR A C 1
ATOM 610 O O . TYR A 1 71 ? 13.014 0.020 -21.630 1.00 85.31 71 TYR A O 1
ATOM 618 N N . ALA A 1 72 ? 14.831 1.048 -22.469 1.00 85.38 72 ALA A N 1
ATOM 619 C CA . ALA A 1 72 ? 15.374 1.426 -21.169 1.00 85.38 72 ALA A CA 1
ATOM 620 C C . ALA A 1 72 ? 14.442 2.390 -20.415 1.00 85.38 72 ALA A C 1
ATOM 6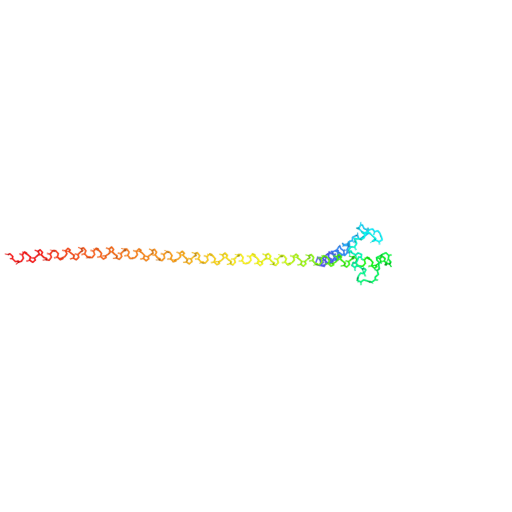22 O O . ALA A 1 72 ? 14.232 2.225 -19.214 1.00 85.38 72 ALA A O 1
ATOM 623 N N . GLN A 1 73 ? 13.847 3.369 -21.102 1.00 86.25 73 GLN A N 1
ATOM 624 C CA . GLN A 1 73 ? 12.859 4.275 -20.510 1.00 86.25 73 GLN A CA 1
ATOM 625 C C . GLN A 1 73 ? 11.580 3.535 -20.116 1.00 86.25 73 GLN A C 1
ATOM 627 O O . GLN A 1 73 ? 11.122 3.681 -18.986 1.00 86.25 73 GLN A O 1
ATOM 632 N N . ALA A 1 74 ? 11.052 2.677 -20.993 1.00 84.50 74 ALA A N 1
ATOM 633 C CA . ALA A 1 74 ? 9.860 1.885 -20.697 1.00 84.50 74 ALA A CA 1
ATOM 634 C C . ALA A 1 74 ? 10.058 0.949 -19.489 1.00 84.50 74 ALA A C 1
ATOM 636 O O . ALA A 1 74 ? 9.131 0.749 -18.705 1.00 84.50 74 ALA A O 1
ATOM 637 N N . ALA A 1 75 ? 11.257 0.383 -19.315 1.00 80.69 75 ALA A N 1
ATOM 638 C CA . ALA A 1 75 ? 11.592 -0.419 -18.141 1.00 80.69 75 ALA A CA 1
ATOM 639 C C . ALA A 1 75 ? 11.578 0.423 -16.854 1.00 80.69 75 ALA A C 1
ATOM 641 O O . ALA A 1 75 ? 10.949 0.024 -15.877 1.00 80.69 75 ALA A O 1
ATOM 642 N N . ARG A 1 76 ? 12.184 1.619 -16.873 1.00 81.25 76 ARG A N 1
ATOM 643 C CA . ARG A 1 76 ? 12.176 2.537 -15.719 1.00 81.25 76 ARG A CA 1
ATOM 644 C C . ARG A 1 76 ? 10.771 3.018 -15.363 1.00 81.25 76 ARG A C 1
ATOM 646 O O . ARG A 1 76 ? 10.433 3.078 -14.189 1.00 81.25 76 ARG A O 1
ATOM 653 N N . GLU A 1 77 ? 9.945 3.347 -16.355 1.00 84.38 77 GLU A N 1
ATOM 654 C CA . GLU A 1 77 ? 8.553 3.754 -16.117 1.00 84.38 77 GLU A CA 1
ATOM 655 C C . GLU A 1 77 ? 7.741 2.633 -15.458 1.00 84.38 77 GLU A C 1
ATOM 657 O O . GLU A 1 77 ? 6.977 2.900 -14.534 1.00 84.38 77 GLU A O 1
ATOM 662 N N . ARG A 1 78 ? 7.946 1.374 -15.871 1.00 83.38 78 ARG A N 1
ATOM 663 C CA . ARG A 1 78 ? 7.319 0.215 -15.216 1.00 83.38 78 ARG A CA 1
ATOM 664 C C . ARG A 1 78 ? 7.783 0.049 -13.774 1.00 83.38 78 ARG A C 1
ATOM 666 O O . ARG A 1 78 ? 6.955 -0.191 -12.906 1.00 83.38 78 ARG A O 1
ATOM 673 N N . GLU A 1 79 ? 9.078 0.205 -13.509 1.00 83.50 79 GLU A N 1
ATOM 674 C CA . GLU A 1 79 ? 9.602 0.139 -12.141 1.00 83.50 79 GLU A CA 1
ATOM 675 C C . GLU A 1 79 ? 9.018 1.239 -11.246 1.00 83.50 79 GLU A C 1
ATOM 677 O O . GLU A 1 79 ? 8.666 0.970 -10.098 1.00 83.50 79 GLU A O 1
ATOM 682 N N . LEU A 1 80 ? 8.877 2.461 -11.767 1.00 87.00 80 LEU A N 1
ATOM 683 C CA . LEU A 1 80 ? 8.251 3.570 -11.045 1.00 87.00 80 LEU A CA 1
ATOM 684 C C . LEU A 1 80 ? 6.760 3.319 -10.786 1.00 87.00 80 LEU A C 1
ATOM 686 O O . LEU A 1 80 ? 6.302 3.547 -9.668 1.00 87.00 80 LEU A O 1
ATOM 690 N N . ASP A 1 81 ? 6.012 2.808 -11.769 1.00 89.19 81 ASP A N 1
ATOM 691 C CA . ASP A 1 81 ? 4.598 2.435 -11.599 1.00 89.19 81 ASP A CA 1
ATOM 692 C C . ASP A 1 81 ? 4.440 1.317 -10.552 1.00 89.19 81 ASP A C 1
ATOM 694 O O . ASP A 1 81 ? 3.599 1.399 -9.657 1.00 89.19 81 ASP A O 1
ATOM 698 N N . ASP A 1 82 ? 5.311 0.307 -10.577 1.00 87.31 82 ASP A N 1
ATOM 699 C CA . ASP A 1 82 ? 5.312 -0.765 -9.579 1.00 87.31 82 ASP A CA 1
ATOM 700 C C . ASP A 1 82 ? 5.654 -0.256 -8.170 1.00 87.31 82 ASP A C 1
ATOM 702 O O . ASP A 1 82 ? 5.063 -0.711 -7.183 1.00 87.31 82 ASP A O 1
ATOM 706 N N . GLN A 1 83 ? 6.589 0.692 -8.044 1.00 88.31 83 GLN A N 1
ATOM 707 C CA . GLN A 1 83 ? 6.892 1.347 -6.768 1.00 88.31 83 GLN A CA 1
ATOM 708 C C . GLN A 1 83 ? 5.704 2.173 -6.268 1.00 88.31 83 GLN A C 1
ATOM 710 O O . GLN A 1 83 ? 5.326 2.047 -5.102 1.00 88.31 83 GLN A O 1
ATOM 715 N N . GLN A 1 84 ? 5.070 2.949 -7.146 1.00 90.69 84 GLN A N 1
ATOM 716 C CA . GLN A 1 84 ? 3.906 3.761 -6.807 1.00 90.69 84 GLN A CA 1
ATOM 717 C C . GLN A 1 84 ? 2.739 2.887 -6.329 1.00 90.69 84 GLN A C 1
ATOM 719 O O . GLN A 1 84 ? 2.159 3.142 -5.274 1.00 90.69 84 GLN A O 1
ATOM 724 N N . ARG A 1 85 ? 2.458 1.780 -7.026 1.00 92.25 85 ARG A N 1
ATOM 725 C CA . ARG A 1 85 ? 1.434 0.807 -6.614 1.00 92.25 85 ARG A CA 1
ATOM 726 C C . ARG A 1 85 ? 1.729 0.183 -5.255 1.00 92.25 85 ARG A C 1
ATOM 728 O O . ARG A 1 85 ? 0.801 -0.045 -4.480 1.00 92.25 85 ARG A O 1
ATOM 735 N N . LYS A 1 86 ? 2.997 -0.107 -4.945 1.00 92.50 86 LYS A N 1
ATOM 736 C CA . LYS A 1 86 ? 3.386 -0.615 -3.617 1.00 92.50 86 LYS A CA 1
ATOM 737 C C . LYS A 1 86 ? 3.099 0.414 -2.527 1.00 92.50 86 LYS A C 1
ATOM 739 O O . LYS A 1 86 ? 2.502 0.047 -1.517 1.00 92.50 86 LYS A O 1
ATOM 744 N N . ILE A 1 87 ? 3.456 1.677 -2.756 1.00 90.88 87 ILE A N 1
ATOM 745 C CA . ILE A 1 87 ? 3.193 2.775 -1.815 1.00 90.88 87 ILE A CA 1
ATOM 746 C C . ILE A 1 87 ? 1.686 2.920 -1.579 1.00 90.88 87 ILE A C 1
ATOM 748 O O . ILE A 1 87 ? 1.237 2.879 -0.435 1.00 90.88 87 ILE A O 1
ATOM 752 N N . GLU A 1 88 ? 0.881 2.977 -2.641 1.00 92.25 88 GLU A N 1
ATOM 753 C CA . GLU A 1 88 ? -0.578 3.096 -2.528 1.00 92.25 88 GLU A CA 1
ATOM 754 C C . GLU A 1 88 ? -1.205 1.916 -1.769 1.00 92.25 88 GLU A C 1
ATOM 756 O O . GLU A 1 88 ? -2.089 2.097 -0.927 1.00 92.25 88 GLU A O 1
ATOM 761 N N . GLN A 1 89 ? -0.730 0.691 -2.012 1.00 93.12 89 GLN A N 1
ATOM 762 C CA . GLN A 1 89 ? -1.191 -0.485 -1.273 1.00 93.12 89 GLN A CA 1
ATOM 763 C C . GLN A 1 89 ? -0.823 -0.424 0.215 1.00 93.12 89 GLN A C 1
ATOM 765 O O . GLN A 1 89 ? -1.611 -0.856 1.063 1.00 93.12 89 GLN A O 1
ATOM 770 N N . GLU A 1 90 ? 0.364 0.076 0.555 1.00 93.31 90 GLU A N 1
ATOM 771 C CA . GLU A 1 90 ? 0.785 0.258 1.944 1.00 93.31 90 GLU A CA 1
ATOM 772 C C . GLU A 1 90 ? -0.037 1.338 2.650 1.00 93.31 90 GLU A C 1
ATOM 774 O O . GLU A 1 90 ? -0.522 1.102 3.763 1.00 93.31 90 GLU A O 1
ATOM 779 N N . GLU A 1 91 ? -0.292 2.467 1.988 1.00 92.81 91 GLU A N 1
ATOM 780 C CA . GLU A 1 91 ? -1.147 3.537 2.506 1.00 92.81 91 GLU A CA 1
ATOM 781 C C . GLU A 1 91 ? -2.580 3.053 2.751 1.00 92.81 91 GLU A C 1
ATOM 783 O O . GLU A 1 91 ? -3.148 3.291 3.823 1.00 92.81 91 GLU A O 1
ATOM 788 N N . GLN A 1 92 ? -3.159 2.296 1.814 1.00 92.06 92 GLN A N 1
ATOM 789 C CA . GLN A 1 92 ? -4.493 1.712 1.979 1.00 92.06 92 GLN A CA 1
ATOM 790 C C . GLN A 1 92 ? -4.547 0.740 3.165 1.00 92.06 92 GLN A C 1
ATOM 792 O O . GLN A 1 92 ? -5.462 0.816 3.996 1.00 92.06 92 GLN A O 1
ATOM 797 N N . LYS A 1 93 ? -3.543 -0.137 3.303 1.00 92.69 93 LYS A N 1
ATOM 798 C CA . LYS A 1 93 ? -3.430 -1.062 4.444 1.00 92.69 93 LYS A CA 1
ATOM 799 C C . LYS A 1 93 ? -3.293 -0.307 5.768 1.00 92.69 93 LYS A C 1
ATOM 801 O O . LYS A 1 93 ? -3.941 -0.676 6.752 1.00 92.69 93 LYS A O 1
ATOM 806 N N . ALA A 1 94 ? -2.481 0.748 5.814 1.00 91.38 94 ALA A N 1
ATOM 807 C CA . ALA A 1 94 ? -2.304 1.579 7.002 1.00 91.38 94 ALA A CA 1
ATOM 808 C C . ALA A 1 94 ? -3.607 2.305 7.379 1.00 91.38 94 ALA A C 1
ATOM 810 O O . ALA A 1 94 ? -4.038 2.257 8.537 1.00 91.38 94 ALA A O 1
ATOM 811 N N . ALA A 1 95 ? -4.296 2.896 6.400 1.00 91.94 95 ALA A N 1
ATOM 812 C CA . ALA A 1 95 ? -5.579 3.560 6.598 1.00 91.94 95 ALA A CA 1
ATOM 813 C C . ALA A 1 95 ? -6.656 2.593 7.118 1.00 91.94 95 ALA A C 1
ATOM 815 O O . ALA A 1 95 ? -7.423 2.939 8.024 1.00 91.94 95 ALA A O 1
ATOM 816 N N . GLN A 1 96 ? -6.699 1.363 6.597 1.00 92.62 96 GLN A N 1
ATOM 817 C CA . GLN A 1 96 ? -7.629 0.337 7.062 1.00 92.62 96 GLN A CA 1
ATOM 818 C C . GLN A 1 96 ? -7.338 -0.084 8.508 1.00 92.62 96 GLN A C 1
ATOM 820 O O . GLN A 1 96 ? -8.250 -0.068 9.340 1.00 92.62 96 GLN A O 1
ATOM 825 N N . LYS A 1 97 ? -6.071 -0.356 8.849 1.00 92.62 97 LYS A N 1
ATOM 826 C CA . LYS A 1 97 ? -5.658 -0.670 10.229 1.00 92.62 97 LYS A CA 1
ATOM 827 C C . LYS A 1 97 ? -6.018 0.454 11.204 1.00 92.62 97 LYS A C 1
ATOM 829 O O . LYS A 1 97 ? -6.538 0.186 12.286 1.00 92.62 97 LYS A O 1
ATOM 834 N N . MET A 1 98 ? -5.817 1.713 10.813 1.00 89.62 98 MET A N 1
ATOM 835 C CA . MET A 1 98 ? -6.190 2.876 11.626 1.00 89.62 98 MET A CA 1
ATOM 836 C C . MET A 1 98 ? -7.706 2.971 11.843 1.00 89.62 98 MET A C 1
ATOM 838 O O . MET A 1 98 ? -8.160 3.209 12.968 1.00 89.62 98 MET A O 1
ATOM 842 N N . LYS A 1 99 ? -8.512 2.746 10.796 1.00 92.69 99 LYS A N 1
ATOM 843 C CA . LYS A 1 99 ? -9.981 2.706 10.903 1.00 92.69 99 LYS A CA 1
ATOM 844 C C . LYS A 1 99 ? -10.444 1.587 11.840 1.00 92.69 99 LYS A C 1
ATOM 846 O O . LYS A 1 99 ? -11.305 1.816 12.692 1.00 92.69 99 LYS A O 1
ATOM 851 N N . GLU A 1 100 ? -9.866 0.397 11.727 1.00 91.94 100 GLU A N 1
ATOM 852 C CA . GLU A 1 100 ? -10.180 -0.738 12.601 1.00 91.94 100 GLU A CA 1
ATOM 853 C C . GLU A 1 100 ? -9.764 -0.491 14.055 1.00 91.94 100 GLU A C 1
ATOM 855 O O . GLU A 1 100 ? -10.546 -0.759 14.971 1.00 91.94 100 GLU A O 1
ATOM 860 N N . GLY A 1 101 ? -8.581 0.088 14.278 1.00 91.56 101 GLY A N 1
ATOM 861 C CA . GLY A 1 101 ? -8.103 0.487 15.602 1.00 91.56 101 GLY A CA 1
ATOM 862 C C . GLY A 1 101 ? -9.064 1.456 16.295 1.00 91.56 101 GLY A C 1
ATOM 863 O O . GLY A 1 101 ? -9.482 1.210 17.430 1.00 91.56 101 GLY A O 1
ATOM 864 N N . LYS A 1 102 ? -9.513 2.502 15.584 1.00 92.50 102 LYS A N 1
ATOM 865 C CA . LYS A 1 102 ? -10.511 3.462 16.091 1.00 92.50 102 LYS A CA 1
ATOM 866 C C . LYS A 1 102 ? -11.843 2.783 16.434 1.00 92.50 102 LYS A C 1
ATOM 868 O O . LYS A 1 102 ? -12.380 3.008 17.520 1.00 92.50 102 LYS A O 1
ATOM 873 N N . LYS A 1 103 ? -12.348 1.895 15.566 1.00 92.06 103 LYS A N 1
ATOM 874 C CA . LYS A 1 103 ? -13.584 1.125 15.823 1.00 92.06 103 LYS A CA 1
ATOM 875 C C . LYS A 1 103 ? -13.466 0.234 17.065 1.00 92.06 103 LYS A C 1
ATOM 877 O O . LYS A 1 103 ? -14.400 0.168 17.867 1.00 92.06 103 LYS A O 1
ATOM 882 N N . ARG A 1 104 ? -12.323 -0.437 17.258 1.00 93.00 104 ARG A N 1
ATOM 883 C CA . ARG A 1 104 ? -12.064 -1.274 18.444 1.00 93.00 104 ARG A CA 1
ATOM 884 C C . ARG A 1 104 ? -12.057 -0.444 19.726 1.00 93.00 104 ARG A C 1
ATOM 886 O O . ARG A 1 104 ? -12.723 -0.823 20.689 1.00 93.00 104 ARG A O 1
ATOM 893 N N . GLN A 1 105 ? -11.380 0.705 19.726 1.00 92.19 105 GLN A N 1
ATOM 894 C CA . GLN A 1 105 ? -11.367 1.616 20.876 1.00 92.19 105 GLN A CA 1
ATOM 895 C C . GLN A 1 105 ? -12.771 2.141 21.211 1.00 92.19 105 GLN A C 1
ATOM 897 O O . GLN A 1 105 ? -13.164 2.136 22.378 1.00 92.19 105 GLN A O 1
ATOM 902 N N . GLN A 1 106 ? -13.560 2.534 20.206 1.00 92.38 106 GLN A N 1
ATOM 903 C CA . GLN A 1 106 ? -14.947 2.970 20.410 1.00 92.38 106 GLN A CA 1
ATOM 904 C C . GLN A 1 106 ? -15.820 1.858 21.009 1.00 92.38 106 GLN A C 1
ATOM 906 O O . GLN A 1 106 ? -16.526 2.098 21.989 1.00 92.38 106 GLN A O 1
ATOM 911 N N . ARG A 1 107 ? -15.721 0.620 20.499 1.00 93.19 107 ARG A N 1
ATOM 912 C CA . ARG A 1 107 ? -16.429 -0.539 21.076 1.00 93.19 107 ARG A CA 1
ATOM 913 C C . ARG A 1 107 ? -16.041 -0.797 22.530 1.00 93.19 107 ARG A C 1
ATOM 915 O O . ARG A 1 107 ? -16.912 -1.086 23.345 1.00 93.19 107 ARG A O 1
ATOM 922 N N . GLN A 1 108 ? -14.758 -0.683 22.874 1.00 93.44 108 GLN A N 1
ATOM 923 C CA . GLN A 1 108 ? -14.314 -0.853 24.259 1.00 93.44 108 GLN A CA 1
ATOM 924 C C . GLN A 1 108 ? -14.872 0.236 25.181 1.00 93.44 108 GLN A C 1
ATOM 926 O O . GLN A 1 108 ? -15.331 -0.088 26.276 1.00 93.44 108 GLN A O 1
ATOM 931 N N . LYS A 1 109 ? -14.885 1.502 24.741 1.00 94.50 109 LYS A N 1
ATOM 932 C CA . LYS A 1 109 ? -15.495 2.606 25.501 1.00 94.50 109 LYS A CA 1
ATOM 933 C C . LYS A 1 109 ? -16.987 2.361 25.745 1.00 94.50 109 LYS A C 1
ATOM 935 O O . LYS A 1 109 ? -17.428 2.445 26.887 1.00 94.50 109 LYS A O 1
ATOM 940 N N . LEU A 1 110 ? -17.733 1.963 24.712 1.00 94.56 110 LEU A N 1
ATOM 941 C CA . LEU A 1 110 ? -19.153 1.602 24.827 1.00 94.56 110 LEU A CA 1
ATOM 942 C C . LEU A 1 110 ? -19.378 0.437 25.797 1.00 94.56 110 LEU A C 1
ATOM 944 O O . LEU A 1 110 ? -20.236 0.522 26.669 1.00 94.56 110 LEU A O 1
ATOM 948 N N . LYS A 1 111 ? -18.575 -0.630 25.703 1.00 94.88 111 LYS A N 1
ATOM 949 C CA . LYS A 1 111 ? -18.686 -1.785 26.606 1.00 94.88 111 LYS A CA 1
ATOM 950 C C . LYS A 1 111 ? -18.427 -1.403 28.066 1.00 94.88 111 LYS A C 1
ATOM 952 O O . LYS A 1 111 ? -19.134 -1.884 28.946 1.00 94.88 111 LYS A O 1
ATOM 957 N N . LYS A 1 112 ? -17.434 -0.543 28.326 1.00 95.06 112 LYS A N 1
ATOM 958 C CA . LYS A 1 112 ? -17.163 -0.019 29.675 1.00 95.06 112 LYS A CA 1
ATOM 959 C C . LYS A 1 112 ? -18.336 0.814 30.191 1.00 95.06 112 LYS A C 1
ATOM 961 O O . LYS A 1 112 ? -18.758 0.592 31.319 1.00 95.06 112 LYS A O 1
ATOM 966 N N . LYS A 1 113 ? -18.898 1.691 29.352 1.00 95.06 113 LYS A N 1
ATOM 967 C CA . LYS A 1 113 ? -20.064 2.509 29.708 1.00 95.06 113 LYS A CA 1
ATOM 968 C C . LYS A 1 113 ? -21.280 1.647 30.064 1.00 95.06 113 LYS A C 1
ATOM 970 O O . LYS A 1 113 ? -21.845 1.821 31.131 1.00 95.06 113 LYS A O 1
ATOM 975 N N . LEU A 1 114 ? -21.596 0.645 29.242 1.00 95.00 114 LEU A N 1
ATOM 976 C CA . LEU A 1 114 ? -22.699 -0.289 29.504 1.00 95.00 114 LEU A CA 1
ATOM 977 C C . LEU A 1 114 ? -22.493 -1.112 30.784 1.00 95.00 114 LEU A C 1
ATOM 979 O O . LEU A 1 114 ? -23.455 -1.429 31.477 1.00 95.00 114 LEU A O 1
ATOM 983 N N . LYS A 1 115 ? -21.250 -1.498 31.103 1.00 96.12 115 LYS A N 1
ATOM 984 C CA . LYS A 1 115 ? -20.945 -2.203 32.358 1.00 96.12 115 LYS A CA 1
ATOM 985 C C . LYS A 1 115 ? -21.171 -1.293 33.565 1.00 96.12 115 LYS A C 1
ATOM 987 O O . LYS A 1 115 ? -21.769 -1.746 34.531 1.00 96.12 115 LYS A O 1
ATOM 992 N N . PHE A 1 116 ? -20.737 -0.038 33.468 1.00 94.94 116 PHE A N 1
ATOM 993 C CA . PHE A 1 116 ? -20.939 0.969 34.504 1.00 94.94 116 PHE A CA 1
ATOM 994 C C . PHE A 1 116 ? -22.429 1.267 34.724 1.00 94.94 116 PHE A C 1
ATOM 996 O O . PHE A 1 116 ? -22.895 1.168 35.849 1.00 94.94 116 PHE A O 1
ATOM 1003 N N . GLU A 1 117 ? -23.197 1.510 33.656 1.00 94.19 117 GLU A N 1
ATOM 1004 C CA . GLU A 1 117 ? -24.650 1.751 33.735 1.00 94.19 117 GLU A CA 1
ATOM 1005 C C . GLU A 1 117 ? -25.383 0.568 34.407 1.00 94.19 117 GLU A C 1
ATOM 1007 O O . GLU A 1 117 ? -26.233 0.769 35.271 1.00 94.19 117 GLU A O 1
ATOM 1012 N N . ARG A 1 118 ? -24.995 -0.680 34.102 1.00 95.94 118 ARG A N 1
ATOM 1013 C CA . ARG A 1 118 ? -25.546 -1.880 34.765 1.00 95.94 118 ARG A CA 1
ATOM 1014 C C . ARG A 1 118 ? -25.156 -2.008 36.237 1.00 95.94 118 ARG A C 1
ATOM 1016 O O . ARG A 1 118 ? -25.921 -2.565 37.020 1.00 95.94 118 ARG A O 1
ATOM 1023 N N . GLU A 1 119 ? -23.946 -1.601 36.608 1.00 94.44 119 GLU A N 1
ATOM 1024 C CA . GLU A 1 119 ? -23.511 -1.610 38.009 1.00 94.44 119 GLU A CA 1
ATOM 1025 C C . GLU A 1 119 ? -24.259 -0.536 38.808 1.00 94.44 119 GLU A C 1
ATOM 1027 O O . GLU A 1 119 ? -24.763 -0.834 39.889 1.00 94.44 119 GLU A O 1
ATOM 1032 N N . GLU A 1 120 ? -24.448 0.649 38.224 1.00 94.75 120 GLU A N 1
ATOM 1033 C CA . GLU A 1 120 ? -25.236 1.739 38.805 1.00 94.75 120 GLU A CA 1
ATOM 1034 C C . GLU A 1 120 ? -26.716 1.348 38.988 1.00 94.75 120 GLU A C 1
ATOM 1036 O O . GLU A 1 120 ? -27.313 1.623 40.030 1.00 94.75 120 GLU A O 1
ATOM 1041 N N . GLU A 1 121 ? -27.323 0.654 38.018 1.00 93.81 121 GLU A N 1
ATOM 1042 C CA . GLU A 1 121 ? -28.686 0.121 38.158 1.00 93.81 121 GLU A CA 1
ATOM 1043 C C . GLU A 1 121 ? -28.804 -0.885 39.307 1.00 93.81 121 GLU A C 1
ATOM 1045 O O . GLU A 1 121 ? -29.736 -0.793 40.110 1.00 93.81 121 GLU A O 1
ATOM 1050 N N . LYS A 1 122 ? -27.848 -1.813 39.429 1.00 94.81 122 LYS A N 1
ATOM 1051 C CA . LYS A 1 122 ? -27.823 -2.784 40.534 1.00 94.81 122 LYS A CA 1
ATOM 1052 C C . LYS A 1 122 ? -27.668 -2.102 41.887 1.00 94.81 122 LYS A C 1
ATOM 1054 O O . LYS A 1 122 ? -28.315 -2.503 42.852 1.00 94.81 122 LYS A O 1
ATOM 1059 N N . GLU A 1 123 ? -26.824 -1.079 41.970 1.00 93.50 123 GLU A N 1
ATOM 1060 C CA . GLU A 1 123 ? -26.644 -0.303 43.194 1.00 93.50 123 GLU A CA 1
ATOM 1061 C C . GLU A 1 123 ? -27.936 0.426 43.578 1.00 93.50 123 GLU A C 1
ATOM 1063 O O . GLU A 1 123 ? -28.400 0.299 44.713 1.00 93.50 123 GLU A O 1
ATOM 1068 N N . LYS A 1 124 ? -28.596 1.086 42.618 1.00 95.00 124 LYS A N 1
ATOM 1069 C CA . LYS A 1 124 ? -29.910 1.717 42.828 1.00 95.00 124 LYS A CA 1
ATOM 1070 C C . LYS A 1 124 ? -30.971 0.709 43.270 1.00 95.00 124 LYS A C 1
ATOM 1072 O O . LYS A 1 124 ? -31.761 1.009 44.164 1.00 95.00 124 LYS A O 1
ATOM 1077 N N . GLU A 1 125 ? -31.005 -0.483 42.679 1.00 94.94 125 GLU A N 1
ATOM 1078 C CA . GLU A 1 125 ? -31.943 -1.540 43.070 1.00 94.94 125 GLU A CA 1
ATOM 1079 C C . GLU A 1 125 ? -31.677 -2.036 44.501 1.00 94.94 125 GLU A C 1
ATOM 1081 O O . GLU A 1 125 ? -32.608 -2.183 45.298 1.00 94.94 125 GLU A O 1
ATOM 1086 N N . ASN A 1 126 ? -30.409 -2.228 44.867 1.00 94.50 126 ASN A N 1
ATOM 1087 C CA . ASN A 1 126 ? -30.014 -2.615 46.221 1.00 94.50 126 ASN A CA 1
ATOM 1088 C C . ASN A 1 126 ? -30.351 -1.532 47.252 1.00 94.50 126 ASN A C 1
ATOM 1090 O O . ASN A 1 126 ? -30.854 -1.852 48.334 1.00 94.50 126 ASN A O 1
ATOM 1094 N N . LEU A 1 127 ? -30.135 -0.258 46.918 1.00 94.69 127 LEU A N 1
ATOM 1095 C CA . LEU A 1 127 ? -30.525 0.875 47.757 1.00 94.69 127 LEU A CA 1
ATOM 1096 C C . LEU A 1 127 ? -32.041 0.903 47.973 1.00 94.69 127 LEU A C 1
ATOM 1098 O O . LEU A 1 127 ? -32.482 1.004 49.117 1.00 94.69 127 LEU A O 1
ATOM 1102 N N . LYS A 1 128 ? -32.841 0.714 46.913 1.00 94.56 128 LYS A N 1
ATOM 1103 C CA . LYS A 1 128 ? -34.309 0.616 47.013 1.00 94.56 128 LYS A CA 1
ATOM 1104 C C . LYS A 1 128 ? -34.743 -0.530 47.929 1.00 94.56 128 LYS A C 1
ATOM 1106 O O . LYS A 1 128 ? -35.513 -0.300 48.857 1.00 94.56 128 LYS A O 1
ATOM 1111 N N . LYS A 1 129 ? -34.198 -1.738 47.737 1.00 94.62 129 LYS A N 1
ATOM 1112 C CA . LYS A 1 129 ? -34.494 -2.904 48.593 1.00 94.62 129 LYS A CA 1
ATOM 1113 C C . LYS A 1 129 ? -34.119 -2.659 50.056 1.00 94.62 129 LYS A C 1
ATOM 1115 O O . LYS A 1 129 ? -34.838 -3.075 50.962 1.00 94.62 129 LYS A O 1
ATOM 1120 N N . THR A 1 130 ? -32.993 -1.992 50.299 1.00 93.69 130 THR A N 1
ATOM 1121 C CA . THR A 1 130 ? -32.523 -1.672 51.654 1.00 93.69 130 THR A CA 1
ATOM 1122 C C . THR A 1 130 ? -33.415 -0.623 52.318 1.00 93.69 130 THR A C 1
ATOM 1124 O O . THR A 1 130 ? -33.793 -0.793 53.477 1.00 93.69 130 THR A O 1
ATOM 1127 N N . ALA A 1 131 ? -33.803 0.423 51.584 1.00 93.38 131 ALA A N 1
ATOM 1128 C CA . ALA A 1 131 ? -34.734 1.441 52.060 1.00 93.38 131 ALA A CA 1
ATOM 1129 C C . ALA A 1 131 ? -36.108 0.839 52.392 1.00 93.38 131 ALA A C 1
ATOM 1131 O O . ALA A 1 131 ? -36.652 1.106 53.460 1.00 93.38 131 ALA A O 1
ATOM 1132 N N . GLU A 1 132 ? -36.630 -0.045 51.538 1.00 95.12 132 GLU A N 1
ATOM 1133 C CA . GLU A 1 132 ? -37.910 -0.719 51.768 1.00 95.12 132 GLU A CA 1
ATOM 1134 C C . GLU A 1 132 ? -37.877 -1.619 53.014 1.00 95.12 132 GLU A C 1
ATOM 1136 O O . GLU A 1 132 ? -38.806 -1.603 53.823 1.00 95.12 132 GLU A O 1
ATOM 1141 N N . LYS A 1 133 ? -36.784 -2.366 53.229 1.00 94.00 133 LYS A N 1
ATOM 1142 C CA . LYS A 1 133 ? -36.598 -3.156 54.459 1.00 94.00 133 LYS A CA 1
ATOM 1143 C C . LYS A 1 133 ? -36.584 -2.274 55.709 1.00 94.00 133 LYS A C 1
ATOM 1145 O O . LYS A 1 133 ? -37.239 -2.625 56.688 1.00 94.00 133 LYS A O 1
ATOM 1150 N N . ARG A 1 134 ? -35.875 -1.140 55.669 1.00 91.56 134 ARG A N 1
ATOM 1151 C CA . ARG A 1 134 ? -35.823 -0.182 56.787 1.00 91.56 134 ARG A CA 1
ATOM 1152 C C . ARG A 1 134 ? -37.195 0.419 57.084 1.00 91.56 134 ARG A C 1
ATOM 1154 O O . ARG A 1 134 ? -37.585 0.444 58.245 1.00 91.56 134 ARG A O 1
ATOM 1161 N N . LEU A 1 135 ? -37.950 0.814 56.057 1.00 92.69 135 LEU A N 1
ATOM 1162 C CA . LEU A 1 135 ? -39.320 1.315 56.217 1.00 92.69 135 LEU A CA 1
ATOM 1163 C C . LEU A 1 135 ? -40.230 0.272 56.873 1.00 92.69 135 LEU A C 1
ATOM 1165 O O . LEU A 1 135 ? -40.895 0.569 57.861 1.00 92.69 135 LEU A O 1
ATOM 1169 N N . ARG A 1 136 ? -40.201 -0.981 56.397 1.00 93.75 136 ARG A N 1
ATOM 1170 C CA . ARG A 1 136 ? -40.979 -2.074 57.006 1.00 93.75 136 ARG A CA 1
ATOM 1171 C C . ARG A 1 136 ? -40.593 -2.325 58.466 1.00 93.75 136 ARG A C 1
ATOM 1173 O O . ARG A 1 136 ? -41.453 -2.705 59.256 1.00 93.75 136 ARG A O 1
ATOM 1180 N N . GLN A 1 137 ? -39.322 -2.154 58.823 1.00 92.75 137 GLN A N 1
ATOM 1181 C CA . GLN A 1 137 ? -38.862 -2.287 60.204 1.00 92.75 137 GLN A CA 1
ATOM 1182 C C . GLN A 1 137 ? -39.374 -1.134 61.082 1.00 92.75 137 GLN A C 1
ATOM 1184 O O . GLN A 1 137 ? -39.978 -1.400 62.117 1.00 92.75 137 GLN A O 1
ATOM 1189 N N . GLN A 1 138 ? -39.250 0.116 60.625 1.00 91.50 138 GLN A N 1
ATOM 1190 C CA . GLN A 1 138 ? -39.791 1.289 61.323 1.00 91.50 138 GLN A CA 1
ATOM 1191 C C . GLN A 1 138 ? -41.314 1.207 61.506 1.00 91.50 138 GLN A C 1
ATOM 1193 O O . GLN A 1 138 ? -41.835 1.531 62.570 1.00 91.50 138 GLN A O 1
ATOM 1198 N N . GLU A 1 139 ? -42.049 0.721 60.501 1.00 92.62 139 GLU A N 1
ATOM 1199 C CA . GLU A 1 139 ? -43.494 0.496 60.620 1.00 92.62 139 GLU A CA 1
ATOM 1200 C C . GLU A 1 139 ? -43.855 -0.548 61.682 1.00 92.62 139 GLU A C 1
ATOM 1202 O O . GLU A 1 139 ? -44.903 -0.429 62.323 1.00 92.62 139 GLU A O 1
ATOM 1207 N N . ARG A 1 140 ? -43.034 -1.594 61.850 1.00 91.88 140 ARG A N 1
ATOM 1208 C CA . ARG A 1 140 ? -43.237 -2.607 62.896 1.00 91.88 140 ARG A CA 1
ATOM 1209 C C . ARG A 1 140 ? -42.988 -2.010 64.276 1.00 91.88 140 ARG A C 1
ATOM 1211 O O . ARG A 1 140 ? -43.867 -2.111 65.123 1.00 91.88 140 ARG A O 1
ATOM 1218 N N . GLU A 1 141 ? -41.870 -1.312 64.455 1.00 90.75 141 GLU A N 1
ATOM 1219 C CA . GLU A 1 141 ? -41.527 -0.626 65.708 1.00 90.75 141 GLU A CA 1
ATOM 1220 C C . GLU A 1 141 ? -42.614 0.386 66.116 1.00 90.75 141 GLU A C 1
ATOM 1222 O O . GLU A 1 141 ? -43.079 0.376 67.254 1.00 90.75 141 GLU A O 1
ATOM 1227 N N . LEU A 1 142 ? -43.125 1.186 65.171 1.00 86.56 142 LEU A N 1
ATOM 1228 C CA . LEU A 1 142 ? -44.244 2.107 65.412 1.00 86.56 142 LEU A CA 1
ATOM 1229 C C . LEU A 1 142 ? -45.542 1.391 65.813 1.00 86.56 142 LEU A C 1
ATOM 1231 O O . LEU A 1 142 ? -46.289 1.891 66.660 1.00 86.56 142 LEU A O 1
ATOM 1235 N N . ARG A 1 143 ? -45.856 0.237 65.207 1.00 87.69 143 ARG A N 1
ATOM 1236 C CA . ARG A 1 143 ? -47.034 -0.560 65.595 1.00 87.69 143 ARG A CA 1
ATOM 1237 C C . ARG A 1 143 ? -46.884 -1.143 66.995 1.00 87.69 143 ARG A C 1
ATOM 1239 O O . ARG A 1 143 ? -47.870 -1.158 67.733 1.00 87.69 143 ARG A O 1
ATOM 1246 N N . ASP A 1 144 ? -45.693 -1.610 67.346 1.00 88.12 144 ASP A N 1
ATOM 1247 C CA . ASP A 1 144 ? -45.413 -2.192 68.657 1.00 88.12 144 ASP A CA 1
ATOM 1248 C C . ASP A 1 144 ? -45.465 -1.128 69.761 1.00 88.12 144 ASP A C 1
ATOM 1250 O O . ASP A 1 144 ? -46.136 -1.350 70.772 1.00 88.12 144 ASP A O 1
ATOM 1254 N N . LEU A 1 145 ? -44.912 0.068 69.519 1.00 82.50 145 LEU A N 1
ATOM 1255 C CA . LEU A 1 145 ? -45.055 1.232 70.407 1.00 82.50 145 LEU A CA 1
ATOM 1256 C C . LEU A 1 145 ? -46.530 1.598 70.633 1.00 82.50 145 LEU A C 1
ATOM 1258 O O . LEU A 1 145 ? -46.992 1.663 71.770 1.00 82.50 145 LEU A O 1
ATOM 1262 N N . ARG A 1 146 ? -47.327 1.719 69.560 1.00 78.19 146 ARG A N 1
ATOM 1263 C CA . ARG A 1 146 ? -48.776 1.993 69.672 1.00 78.19 146 ARG A CA 1
ATOM 1264 C C . ARG A 1 146 ? -49.540 0.912 70.444 1.00 78.19 146 ARG A C 1
ATOM 1266 O O . ARG A 1 146 ? -50.573 1.200 71.050 1.00 78.19 146 ARG A O 1
ATOM 1273 N N . ARG A 1 147 ? -49.090 -0.347 70.392 1.00 78.31 147 ARG A N 1
ATOM 1274 C CA . ARG A 1 147 ? -49.679 -1.449 71.171 1.00 78.31 147 ARG A CA 1
ATOM 1275 C C . ARG A 1 147 ? -49.284 -1.388 72.644 1.00 78.31 147 ARG A C 1
ATOM 1277 O O . ARG A 1 147 ? -50.113 -1.755 73.473 1.00 78.31 147 ARG A O 1
ATOM 1284 N N . GLN A 1 148 ? -48.066 -0.956 72.965 1.00 74.12 148 GLN A N 1
ATOM 1285 C CA . GLN A 1 148 ? -47.622 -0.748 74.345 1.00 74.12 148 GLN A CA 1
ATOM 1286 C C . GLN A 1 148 ? -48.358 0.426 75.003 1.00 74.12 148 GLN A C 1
ATOM 1288 O O . GLN A 1 148 ? -48.911 0.231 76.081 1.00 74.12 148 GLN A O 1
ATOM 1293 N N . ASP A 1 149 ? -48.502 1.567 74.323 1.00 69.12 149 ASP A N 1
ATOM 1294 C CA . ASP A 1 149 ? -49.259 2.721 74.845 1.00 69.12 149 ASP A CA 1
ATOM 1295 C C . ASP A 1 149 ? -50.741 2.395 75.101 1.00 69.12 149 ASP A C 1
ATOM 1297 O O . ASP A 1 149 ? -51.342 2.830 76.079 1.00 69.12 149 ASP A O 1
ATOM 1301 N N . ARG A 1 150 ? -51.361 1.556 74.260 1.00 62.56 150 ARG A N 1
ATOM 1302 C CA . ARG A 1 150 ? -52.733 1.073 74.512 1.00 62.56 150 ARG A CA 1
ATOM 1303 C C . ARG A 1 150 ? -52.847 0.135 75.713 1.00 62.56 150 ARG A C 1
ATOM 1305 O O . ARG A 1 150 ? -53.950 -0.031 76.228 1.00 62.56 150 ARG A O 1
ATOM 1312 N N . LYS A 1 151 ? -51.758 -0.526 76.109 1.00 60.31 151 LYS A N 1
ATOM 1313 C CA . LYS A 1 151 ? -51.726 -1.411 77.279 1.00 60.31 151 LYS A CA 1
ATOM 1314 C C . LYS A 1 151 ? -51.435 -0.653 78.572 1.00 60.31 151 LYS A C 1
ATOM 1316 O O . LYS A 1 151 ? -51.893 -1.115 79.602 1.00 60.31 151 LYS A O 1
ATOM 1321 N N . SER A 1 152 ? -50.712 0.467 78.522 1.00 59.44 152 SER A N 1
ATOM 1322 C CA . SER A 1 152 ? -50.435 1.314 79.694 1.00 59.44 152 SER A CA 1
ATOM 1323 C C . SER A 1 152 ? -51.601 2.232 80.087 1.00 59.44 152 SER A C 1
ATOM 1325 O O . SER A 1 152 ? -51.612 2.757 81.193 1.00 59.44 152 SER A O 1
ATOM 1327 N N . LEU A 1 153 ? -52.588 2.415 79.200 1.00 56.31 153 LEU A N 1
ATOM 1328 C CA . LEU A 1 153 ? -53.840 3.150 79.447 1.00 56.31 153 LEU A CA 1
ATOM 1329 C C . LEU A 1 153 ? -54.987 2.278 80.010 1.00 56.31 153 LEU A C 1
ATOM 1331 O O . LEU A 1 153 ? -56.116 2.757 80.120 1.00 56.31 153 LEU A O 1
ATOM 1335 N N . ARG A 1 154 ? -54.727 1.003 80.323 1.00 47.97 154 ARG A N 1
ATOM 1336 C CA . ARG A 1 154 ? -55.640 0.094 81.037 1.00 47.97 154 ARG A CA 1
ATOM 1337 C C . ARG A 1 154 ? -55.058 -0.248 82.396 1.00 47.97 154 ARG A C 1
ATOM 1339 O O . ARG A 1 154 ? -55.878 -0.398 83.323 1.00 47.97 154 ARG A O 1
#

Sequence (154 aa):
MKNMLYVFLFILAFFCSIFAFAAQRVDLEKEHGKKLDKAPFYMRYKFQKTTGTDWPHSTYERRKAFLEDWYAQAARERELDDQQRKIEQEEQKAAQKMKEGKKRQQRQKLKKKLKFEREEEKEKENLKKTAEKRLRQQERELRDLRRQDRKSLR

pLDDT: mean 85.62, std 10.53, range [47.97, 96.12]

Radius of gyration: 45.15 Å; chains: 1; bounding box: 100×35×125 Å

Secondary structure (DSSP, 8-state):
-HHHHHHHHHHHHHHHHHHHHHH----HHHHH-TTSTT--HHHHHHHHHHHSS-GGGS-HHHHHHHHHHHHHHHHHHHHHHHHHHHHHHHHHHHHHHHHHHHHHHHHHHHHHHHHHHHHHHHHHHHHHHHHHHHHHHHHHHHHHHHHHHHHHT-